Protein AF-A0A9D0LQX3-F1 (afdb_monomer)

Solvent-accessible surface area (backbone atoms only — not comparable to full-atom values): 6386 Å² total; per-residue (Å²): 131,58,68,70,59,54,53,48,50,51,53,45,52,55,46,50,52,49,52,50,58,37,64,72,52,98,82,55,83,57,54,66,55,53,35,44,48,50,53,51,26,51,51,38,38,52,49,14,60,75,66,71,31,63,28,41,37,35,12,20,49,23,19,36,51,35,20,48,53,51,48,49,51,53,32,50,37,43,58,71,35,50,94,34,50,50,76,70,41,100,63,33,73,56,46,63,75,47,46,28,64,58,23,43,54,50,9,49,51,23,22,53,53,16,31,53,54,23,53,55,49,61,77,74,109

pLDDT: mean 91.4, std 7.22, range [60.81, 98.56]

Structure (mmCIF, N/CA/C/O backbone):
data_AF-A0A9D0LQX3-F1
#
_entry.id   AF-A0A9D0LQX3-F1
#
loop_
_atom_site.group_PDB
_atom_site.id
_atom_site.type_symbol
_atom_site.label_atom_id
_atom_site.label_alt_id
_atom_site.label_comp_id
_atom_site.label_asym_id
_atom_site.label_entity_id
_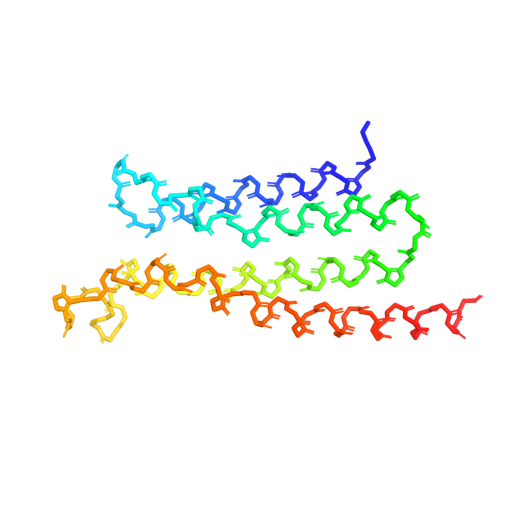atom_site.label_seq_id
_atom_site.pdbx_PDB_ins_code
_atom_site.Cartn_x
_atom_site.Cartn_y
_atom_site.Cartn_z
_atom_site.occupancy
_atom_site.B_iso_or_equiv
_atom_site.auth_seq_id
_atom_site.auth_comp_id
_atom_site.auth_asym_id
_atom_site.auth_atom_id
_atom_site.pdbx_PDB_model_num
ATOM 1 N N . MET A 1 1 ? -15.137 13.849 8.534 1.00 60.81 1 MET A N 1
ATOM 2 C CA . MET A 1 1 ? -14.326 12.700 8.052 1.00 60.81 1 MET A CA 1
ATOM 3 C C . MET A 1 1 ? -13.353 12.270 9.150 1.00 60.81 1 MET A C 1
ATOM 5 O O . MET A 1 1 ? -12.603 13.124 9.606 1.00 60.81 1 MET A O 1
ATOM 9 N N . ASN A 1 2 ? -13.405 11.003 9.593 1.00 86.50 2 ASN A N 1
ATOM 10 C CA . ASN A 1 2 ? -12.536 10.423 10.640 1.00 86.50 2 ASN A CA 1
ATOM 11 C C . ASN A 1 2 ? -11.037 10.658 10.320 1.00 86.50 2 ASN A C 1
ATOM 13 O O . ASN A 1 2 ? -10.651 10.552 9.153 1.00 86.50 2 ASN A O 1
ATOM 17 N N . LYS A 1 3 ? -10.208 10.971 11.333 1.00 89.75 3 LYS A N 1
ATOM 18 C CA . LYS A 1 3 ? -8.755 11.217 11.205 1.00 89.75 3 LYS A CA 1
ATOM 19 C C . LYS A 1 3 ? -8.039 10.086 10.455 1.00 89.75 3 LYS A C 1
ATOM 21 O O . LYS A 1 3 ? -7.329 10.368 9.496 1.00 89.75 3 LYS A O 1
ATOM 26 N N . HIS A 1 4 ? -8.313 8.826 10.800 1.00 88.44 4 HIS A N 1
ATOM 27 C CA . HIS A 1 4 ? -7.735 7.650 10.141 1.00 88.44 4 HIS A CA 1
ATOM 28 C C . HIS A 1 4 ? -8.059 7.611 8.645 1.00 88.44 4 HIS A C 1
ATOM 30 O O . HIS A 1 4 ? -7.175 7.376 7.826 1.00 88.44 4 HIS A O 1
ATOM 36 N N . ARG A 1 5 ? -9.310 7.920 8.277 1.00 89.62 5 ARG A N 1
ATOM 37 C CA . ARG A 1 5 ? -9.741 7.975 6.873 1.00 89.62 5 ARG A CA 1
ATOM 38 C C . ARG A 1 5 ? -9.037 9.098 6.108 1.00 89.62 5 ARG A C 1
ATOM 40 O O . ARG A 1 5 ? -8.619 8.868 4.979 1.00 89.62 5 ARG A O 1
ATOM 47 N N . LYS A 1 6 ? -8.899 10.291 6.705 1.00 91.69 6 LYS A N 1
ATOM 48 C CA . LYS A 1 6 ? -8.183 11.423 6.085 1.00 91.69 6 LYS A CA 1
ATOM 49 C C . LYS A 1 6 ? -6.722 11.066 5.809 1.00 91.69 6 LYS A C 1
ATOM 51 O O . LYS A 1 6 ? -6.260 11.232 4.686 1.00 91.69 6 LYS A O 1
ATOM 56 N N . THR A 1 7 ? -6.027 10.551 6.822 1.00 91.94 7 THR A N 1
ATOM 57 C CA . THR A 1 7 ? -4.614 10.168 6.717 1.00 91.94 7 THR A CA 1
ATOM 58 C C . THR A 1 7 ? -4.411 9.049 5.701 1.00 91.94 7 THR A C 1
ATOM 60 O O . THR A 1 7 ? -3.528 9.157 4.858 1.00 91.94 7 THR A O 1
ATOM 63 N N . ALA A 1 8 ? -5.257 8.014 5.726 1.00 92.44 8 ALA A N 1
ATOM 64 C CA . ALA A 1 8 ? -5.199 6.930 4.752 1.00 92.44 8 ALA A CA 1
ATOM 65 C C . ALA A 1 8 ? -5.382 7.446 3.322 1.00 92.44 8 ALA A C 1
ATOM 67 O O . ALA A 1 8 ? -4.560 7.156 2.466 1.00 92.44 8 ALA A O 1
ATOM 68 N N . LEU A 1 9 ? -6.408 8.266 3.067 1.00 93.12 9 LEU A N 1
ATOM 69 C CA . LEU A 1 9 ? -6.627 8.852 1.742 1.00 93.12 9 LEU A CA 1
ATOM 70 C C . LEU A 1 9 ? -5.419 9.651 1.260 1.00 93.12 9 LEU A C 1
ATOM 72 O O . LEU A 1 9 ? -4.999 9.469 0.124 1.00 93.12 9 LEU A O 1
ATOM 76 N N . PHE A 1 10 ? -4.844 10.491 2.121 1.00 95.56 10 PHE A N 1
ATOM 77 C CA . PHE A 1 10 ? -3.651 11.255 1.773 1.00 95.56 10 PHE A CA 1
ATOM 78 C C . PHE A 1 10 ? -2.485 10.340 1.372 1.00 95.56 10 PHE A C 1
ATOM 80 O O . PHE A 1 10 ? -1.916 10.523 0.299 1.00 95.56 10 PHE A O 1
ATOM 87 N N . ILE A 1 11 ? -2.177 9.320 2.183 1.00 94.94 11 ILE A N 1
ATOM 88 C CA . ILE A 1 11 ? -1.100 8.357 1.899 1.00 94.94 11 ILE A CA 1
ATOM 89 C C . ILE A 1 11 ? -1.366 7.611 0.589 1.00 94.94 11 ILE A C 1
ATOM 91 O O . ILE A 1 11 ? -0.462 7.475 -0.231 1.00 94.94 11 ILE A O 1
ATOM 95 N N . LEU A 1 12 ? -2.593 7.139 0.371 1.00 94.56 12 LEU A N 1
ATOM 96 C CA . LEU A 1 12 ? -2.948 6.358 -0.812 1.00 94.56 12 LEU A CA 1
ATOM 97 C C . LEU A 1 12 ? -2.893 7.208 -2.087 1.00 94.56 12 LEU A C 1
ATOM 99 O O . LEU A 1 12 ? -2.356 6.747 -3.088 1.00 94.56 12 LEU A O 1
ATOM 103 N N . VAL A 1 13 ? -3.378 8.453 -2.047 1.00 94.00 13 VAL A N 1
ATOM 104 C CA . VAL A 1 13 ? -3.305 9.385 -3.185 1.00 94.00 13 VAL A CA 1
ATOM 105 C C . VAL A 1 13 ? -1.858 9.773 -3.484 1.00 94.00 13 VAL A C 1
ATOM 107 O O . VAL A 1 13 ? -1.442 9.707 -4.639 1.00 94.00 13 VAL A O 1
ATOM 110 N N . ALA A 1 14 ? -1.073 10.120 -2.459 1.00 95.12 14 ALA A N 1
ATOM 111 C CA . ALA A 1 14 ? 0.346 10.432 -2.624 1.00 95.12 14 ALA A CA 1
ATOM 112 C C . ALA A 1 14 ? 1.121 9.235 -3.197 1.00 95.12 14 ALA A C 1
ATOM 114 O O . ALA A 1 14 ? 1.943 9.399 -4.096 1.00 95.12 14 ALA A O 1
ATOM 115 N N . THR A 1 15 ? 0.811 8.023 -2.729 1.00 94.44 15 THR A N 1
ATOM 116 C CA . THR A 1 15 ? 1.415 6.793 -3.252 1.00 94.44 15 THR A CA 1
ATOM 117 C C . THR A 1 15 ? 1.016 6.552 -4.703 1.00 94.44 15 THR A C 1
ATOM 119 O O . THR A 1 15 ? 1.889 6.304 -5.523 1.00 94.44 15 THR A O 1
ATOM 122 N N . ALA A 1 16 ? -0.267 6.666 -5.054 1.00 92.25 16 ALA A N 1
ATOM 123 C CA . ALA A 1 16 ? -0.725 6.499 -6.433 1.00 92.25 16 ALA A CA 1
ATOM 124 C C . ALA A 1 16 ? -0.027 7.483 -7.390 1.00 92.25 16 ALA A C 1
ATOM 126 O O . ALA A 1 16 ? 0.434 7.080 -8.457 1.00 92.25 16 ALA A O 1
ATOM 127 N N . ALA A 1 17 ? 0.120 8.748 -6.980 1.00 91.75 17 ALA A N 1
ATOM 128 C CA . ALA A 1 17 ? 0.852 9.759 -7.742 1.00 91.75 17 ALA A CA 1
ATOM 129 C C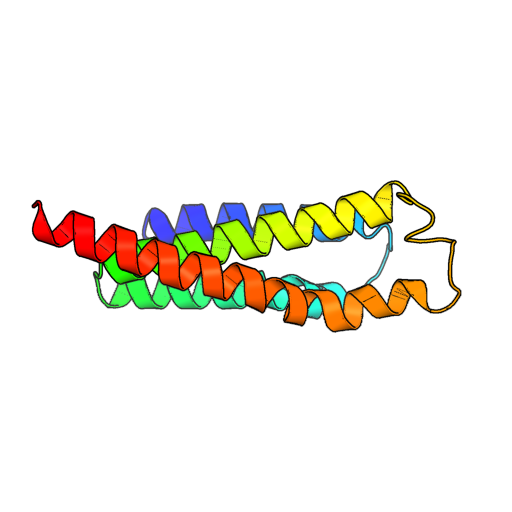 . ALA A 1 17 ? 2.340 9.399 -7.908 1.00 91.75 17 ALA A C 1
ATOM 131 O O . ALA A 1 17 ? 2.886 9.525 -9.004 1.00 91.75 17 ALA A O 1
ATOM 132 N N . LEU A 1 18 ? 2.986 8.899 -6.848 1.00 93.00 18 LEU A N 1
ATOM 133 C CA . LEU A 1 18 ? 4.372 8.434 -6.904 1.00 93.00 18 LEU A CA 1
ATOM 134 C C . LEU A 1 18 ? 4.540 7.232 -7.844 1.00 93.00 18 LEU A C 1
ATOM 136 O O . LEU A 1 18 ? 5.451 7.232 -8.667 1.00 93.00 18 LEU A O 1
ATOM 140 N N . LEU A 1 19 ? 3.668 6.223 -7.756 1.00 91.00 19 LEU A N 1
ATOM 141 C CA . LEU A 1 19 ? 3.714 5.057 -8.644 1.00 91.00 19 LEU A CA 1
ATOM 142 C C . LEU A 1 19 ? 3.513 5.473 -10.1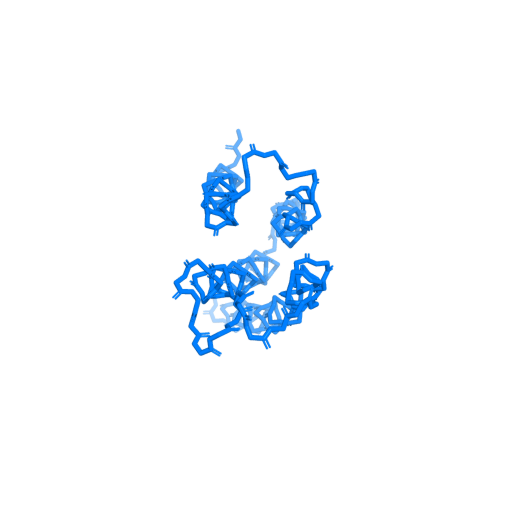08 1.00 91.00 19 LEU A C 1
ATOM 144 O O . LEU A 1 19 ? 4.224 4.980 -10.982 1.00 91.00 19 LEU A O 1
ATOM 148 N N . TYR A 1 20 ? 2.608 6.423 -10.373 1.00 88.88 20 TYR A N 1
ATOM 149 C CA . TYR A 1 20 ? 2.421 6.987 -11.712 1.00 88.88 20 TYR A CA 1
ATOM 150 C C . TYR A 1 20 ? 3.697 7.644 -12.241 1.00 88.88 20 TYR A C 1
ATOM 152 O O . TYR A 1 20 ? 4.129 7.356 -13.356 1.00 88.88 20 TYR A O 1
ATOM 160 N N . PHE A 1 21 ? 4.326 8.490 -11.421 1.00 90.19 21 PHE A N 1
ATOM 161 C CA . PHE A 1 21 ? 5.579 9.153 -11.770 1.00 90.19 21 PHE A CA 1
ATOM 162 C C . PHE A 1 21 ? 6.693 8.138 -12.070 1.00 90.19 21 PHE A C 1
ATOM 164 O O . PHE A 1 21 ? 7.337 8.217 -13.115 1.00 90.19 21 PHE A O 1
ATOM 171 N N . LEU A 1 22 ? 6.872 7.142 -11.198 1.00 89.38 22 LEU A N 1
ATOM 172 C CA . LEU A 1 22 ? 7.917 6.125 -11.340 1.00 89.38 22 LEU A CA 1
ATOM 173 C C . LEU A 1 22 ? 7.678 5.157 -12.508 1.00 89.38 22 LEU A C 1
ATOM 175 O O . LEU A 1 22 ? 8.631 4.572 -13.020 1.00 89.38 22 LEU A O 1
ATOM 179 N N . ALA A 1 23 ? 6.435 4.993 -12.968 1.00 84.50 23 ALA A N 1
ATOM 180 C CA . ALA A 1 23 ? 6.157 4.212 -14.171 1.00 84.50 23 ALA A CA 1
ATOM 181 C C . ALA A 1 23 ? 6.758 4.865 -15.433 1.00 84.50 23 ALA A C 1
ATOM 183 O O . ALA A 1 23 ? 7.100 4.154 -16.380 1.00 84.50 23 ALA A O 1
ATOM 184 N N . GLY A 1 24 ? 6.917 6.197 -15.449 1.00 79.50 24 GLY A N 1
ATOM 185 C CA . GLY A 1 24 ? 7.552 6.936 -16.547 1.00 79.50 24 GLY A CA 1
ATOM 186 C C . GLY A 1 24 ? 6.766 6.923 -17.865 1.00 79.50 24 GLY A C 1
ATOM 187 O O . GLY A 1 24 ? 7.348 7.140 -18.925 1.00 79.50 24 GLY A O 1
ATOM 188 N N . ILE A 1 25 ? 5.459 6.644 -17.818 1.00 72.25 25 ILE A N 1
ATOM 189 C CA . ILE A 1 25 ? 4.576 6.553 -18.990 1.00 72.25 25 ILE A CA 1
ATOM 190 C C . ILE A 1 25 ? 3.550 7.691 -18.914 1.00 72.25 25 ILE A C 1
ATOM 192 O O . ILE A 1 25 ? 2.750 7.740 -17.984 1.00 72.25 25 ILE A O 1
ATOM 196 N N . LEU A 1 26 ? 3.568 8.597 -19.902 1.00 65.94 26 LEU A N 1
ATOM 197 C CA . LEU A 1 26 ? 2.794 9.851 -19.894 1.00 65.94 26 LEU A CA 1
ATOM 198 C C . LEU A 1 26 ? 1.268 9.647 -19.857 1.00 65.94 26 LEU A C 1
ATOM 200 O O . LEU A 1 26 ? 0.559 10.478 -19.298 1.00 65.94 26 LEU A O 1
ATOM 204 N N . PHE A 1 27 ? 0.781 8.551 -20.446 1.00 68.06 27 PHE A N 1
ATOM 205 C CA . PHE A 1 27 ? -0.607 8.092 -20.392 1.00 68.06 27 PHE A CA 1
ATOM 206 C C . PHE A 1 27 ? -0.614 6.580 -20.179 1.00 68.06 27 PHE A C 1
ATOM 208 O O . PHE A 1 27 ? -0.352 5.814 -21.106 1.00 68.06 27 PHE A O 1
ATOM 215 N N . ASN A 1 28 ? -0.900 6.149 -18.950 1.00 71.00 28 ASN A N 1
ATOM 216 C CA . ASN A 1 28 ? -0.969 4.732 -18.612 1.00 71.00 28 ASN A CA 1
ATOM 217 C C . ASN A 1 28 ? -2.350 4.363 -18.043 1.00 71.00 28 ASN A C 1
ATOM 219 O O . ASN A 1 28 ? -2.581 4.567 -16.849 1.00 71.00 28 ASN A O 1
ATOM 223 N N . PRO A 1 29 ? -3.267 3.784 -18.844 1.00 73.94 29 PRO A N 1
ATOM 224 C CA . PRO A 1 29 ? -4.576 3.354 -18.348 1.00 73.94 29 PRO A CA 1
ATOM 225 C C . PRO A 1 29 ? -4.469 2.236 -17.298 1.00 73.94 29 PRO A C 1
ATOM 227 O O . PRO A 1 29 ? -5.381 2.064 -16.489 1.00 73.94 29 PRO A O 1
ATOM 230 N N . PHE A 1 30 ? -3.335 1.528 -17.233 1.00 80.56 30 PHE A N 1
ATOM 231 C CA . PHE A 1 30 ? -3.077 0.546 -16.183 1.00 80.56 30 PHE A CA 1
ATOM 232 C C . PHE A 1 30 ? -2.838 1.180 -14.812 1.00 80.56 30 PHE A C 1
ATOM 234 O O . PHE A 1 30 ? -2.744 0.437 -13.844 1.00 80.56 30 PHE A O 1
ATOM 241 N N . ILE A 1 31 ? -2.806 2.511 -14.669 1.00 79.88 31 ILE A N 1
ATOM 242 C CA . ILE A 1 31 ? -2.658 3.149 -13.353 1.00 79.88 31 ILE A CA 1
ATOM 243 C C . ILE A 1 31 ? -3.779 2.759 -12.380 1.00 79.88 31 ILE A C 1
ATOM 245 O O . ILE A 1 31 ? -3.543 2.582 -11.185 1.00 79.88 31 ILE A O 1
ATOM 249 N N . PHE A 1 32 ? -5.000 2.562 -12.885 1.00 84.50 32 PHE A N 1
ATOM 250 C CA . PHE A 1 32 ? -6.119 2.090 -12.066 1.00 84.50 32 PHE A CA 1
ATOM 251 C C . PHE A 1 32 ? -5.898 0.653 -11.598 1.00 84.50 32 PHE A C 1
ATOM 253 O O . PHE A 1 32 ? -6.187 0.320 -10.450 1.00 84.50 32 PHE A O 1
ATOM 260 N N . TRP A 1 33 ? -5.327 -0.176 -12.472 1.00 89.75 33 TRP A N 1
ATOM 261 C CA . TRP A 1 33 ? -4.972 -1.552 -12.161 1.00 89.75 33 TRP A CA 1
ATOM 262 C C . TRP A 1 33 ? -3.811 -1.627 -11.165 1.00 89.75 33 TRP A C 1
ATOM 264 O O . TRP A 1 33 ? -3.897 -2.341 -10.168 1.00 89.75 33 TRP A O 1
ATOM 274 N N . THR A 1 34 ? -2.765 -0.819 -11.353 1.00 88.06 34 THR A N 1
ATOM 275 C CA . THR A 1 34 ? -1.625 -0.758 -10.429 1.00 88.06 34 THR A CA 1
ATOM 276 C C . THR A 1 34 ? -1.971 -0.165 -9.073 1.00 88.06 34 THR A C 1
ATOM 278 O O . THR A 1 34 ? -1.318 -0.478 -8.079 1.00 88.06 34 THR A O 1
ATOM 281 N N . SER A 1 35 ? -3.062 0.593 -9.001 1.00 90.62 35 SER A N 1
ATOM 282 C CA . SER A 1 35 ? -3.619 1.126 -7.758 1.00 90.62 35 SER A CA 1
ATOM 283 C C . SER A 1 35 ? -4.571 0.164 -7.031 1.00 90.62 35 SER A C 1
ATOM 285 O O . SER A 1 35 ? -5.050 0.504 -5.947 1.00 90.62 35 SER A O 1
ATOM 287 N N . LEU A 1 36 ? -4.845 -1.040 -7.555 1.00 94.50 36 LEU A N 1
ATOM 288 C CA . LEU A 1 36 ? -5.729 -2.029 -6.913 1.00 94.50 36 LEU A CA 1
ATOM 289 C C . LEU A 1 36 ? -5.402 -2.296 -5.422 1.00 94.50 36 LEU A C 1
ATOM 291 O O . LEU A 1 36 ? -6.323 -2.273 -4.598 1.00 94.50 36 LEU A O 1
ATOM 295 N N . PRO A 1 37 ? -4.133 -2.484 -5.011 1.00 95.31 37 PRO A N 1
ATOM 296 C CA . PRO A 1 37 ? -3.784 -2.711 -3.605 1.00 95.31 37 PRO A CA 1
ATOM 297 C C . PRO A 1 37 ? -4.106 -1.496 -2.727 1.00 95.31 37 PRO A C 1
ATOM 299 O O . PRO A 1 37 ? -4.486 -1.634 -1.562 1.00 95.31 37 PRO A O 1
ATOM 302 N N . LEU A 1 38 ? -4.007 -0.288 -3.289 1.00 95.75 38 LEU A N 1
ATOM 303 C CA . LEU A 1 38 ? -4.350 0.956 -2.600 1.00 95.75 38 LEU A CA 1
ATOM 304 C C . LEU A 1 38 ? -5.863 1.043 -2.363 1.00 95.75 38 LEU A C 1
ATOM 306 O O . LEU A 1 38 ? -6.304 1.401 -1.269 1.00 95.75 38 LEU A O 1
ATOM 310 N N . TYR A 1 39 ? -6.662 0.643 -3.356 1.00 95.38 39 TYR A N 1
ATOM 311 C CA . TYR A 1 39 ? -8.115 0.559 -3.218 1.00 95.38 39 TYR A CA 1
ATOM 312 C C . TYR A 1 39 ? -8.528 -0.452 -2.138 1.00 95.38 39 TYR A C 1
ATOM 314 O O . TYR A 1 39 ? -9.331 -0.128 -1.260 1.00 95.38 39 TYR A O 1
ATOM 322 N N . ILE A 1 40 ? -7.928 -1.646 -2.135 1.00 97.44 40 ILE A N 1
ATOM 323 C CA . ILE A 1 40 ? -8.190 -2.666 -1.107 1.00 97.44 40 ILE A CA 1
ATOM 324 C C . ILE A 1 40 ? -7.801 -2.144 0.283 1.00 97.44 40 ILE A C 1
ATOM 326 O O . ILE A 1 40 ? -8.587 -2.265 1.224 1.00 97.44 40 ILE A O 1
ATOM 330 N N . SER A 1 41 ? -6.648 -1.479 0.406 1.00 97.00 41 SER A N 1
ATOM 331 C CA . SER A 1 41 ? -6.213 -0.839 1.657 1.00 97.00 41 SER A CA 1
ATOM 332 C C . SER A 1 41 ? -7.263 0.142 2.187 1.00 97.00 41 SER A C 1
ATOM 334 O O . SER A 1 41 ? -7.614 0.112 3.369 1.00 97.00 41 SER A O 1
ATOM 336 N N . TYR A 1 42 ? -7.822 0.979 1.309 1.00 96.38 42 TYR A N 1
ATOM 337 C CA . TYR A 1 42 ? -8.878 1.922 1.673 1.00 96.38 42 TYR A CA 1
ATOM 338 C C . TYR A 1 42 ? -10.147 1.224 2.180 1.00 96.38 42 TYR A C 1
ATOM 340 O O . TYR A 1 42 ? -10.716 1.636 3.197 1.00 96.38 42 TYR A O 1
ATOM 348 N N . LEU A 1 43 ? -10.586 0.160 1.498 1.00 97.12 43 LEU A N 1
ATOM 349 C CA . LEU A 1 43 ? -11.755 -0.621 1.908 1.00 97.12 43 LEU A CA 1
ATOM 350 C C . LEU A 1 43 ? -11.555 -1.274 3.279 1.00 97.12 43 LEU A C 1
ATOM 352 O O . LEU A 1 43 ? -12.448 -1.186 4.125 1.00 97.12 43 LEU A O 1
ATOM 356 N N . LEU A 1 44 ? -10.385 -1.867 3.526 1.00 97.44 44 LEU A N 1
ATOM 357 C CA . LEU A 1 44 ? -10.054 -2.493 4.808 1.00 97.44 44 LEU A CA 1
ATOM 358 C C . LEU A 1 44 ? -10.059 -1.473 5.953 1.00 97.44 44 LEU A C 1
ATOM 360 O O . LEU A 1 44 ? -10.680 -1.720 6.987 1.00 97.44 44 LEU A O 1
ATOM 364 N N . ILE A 1 45 ? -9.450 -0.299 5.750 1.00 96.38 45 ILE A N 1
ATOM 365 C CA . ILE A 1 45 ? -9.451 0.787 6.745 1.00 96.38 45 ILE A CA 1
ATOM 366 C C . ILE A 1 45 ? -10.882 1.254 7.020 1.00 96.38 45 ILE A C 1
ATOM 368 O O . ILE A 1 45 ? -11.277 1.424 8.172 1.00 96.38 45 ILE A O 1
ATOM 372 N N . ASN A 1 46 ? -11.693 1.435 5.978 1.00 95.94 46 ASN A N 1
ATOM 373 C CA . ASN A 1 46 ? -13.084 1.842 6.145 1.00 95.94 46 ASN A CA 1
ATOM 374 C C . ASN A 1 46 ? -13.930 0.806 6.881 1.00 95.94 46 ASN A C 1
ATOM 376 O O . ASN A 1 46 ? -14.769 1.20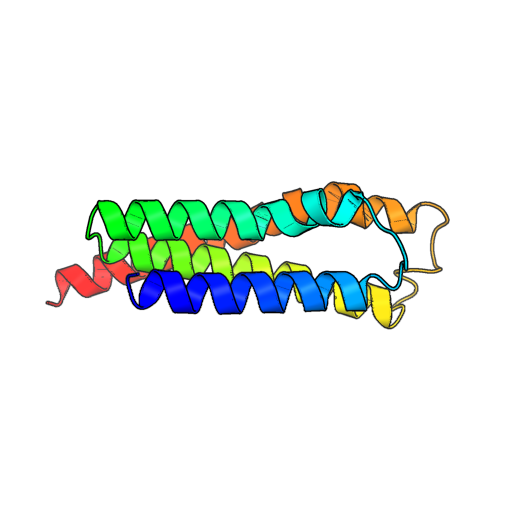0 7.692 1.00 95.94 46 ASN A O 1
ATOM 380 N N . SER A 1 47 ? -13.724 -0.479 6.599 1.00 96.25 47 SER A N 1
ATOM 381 C CA . SER A 1 47 ? -14.391 -1.574 7.301 1.00 96.25 47 SER A CA 1
ATOM 382 C C . SER A 1 47 ? -14.024 -1.564 8.787 1.00 96.25 47 SER A C 1
ATOM 384 O O . SER A 1 47 ? -14.908 -1.508 9.638 1.00 96.25 47 SER A O 1
ATOM 386 N N . ALA A 1 48 ? -12.728 -1.464 9.097 1.00 95.25 48 ALA A N 1
ATOM 387 C CA . ALA A 1 48 ? -12.226 -1.432 10.467 1.00 95.25 48 ALA A CA 1
ATOM 388 C C . ALA A 1 48 ? -12.701 -0.209 11.273 1.00 95.25 48 ALA A C 1
ATOM 390 O O . ALA A 1 48 ? -13.026 -0.334 12.453 1.00 95.25 48 ALA A O 1
ATOM 391 N N . ILE A 1 49 ? -12.784 0.967 10.633 1.00 94.94 49 ILE A N 1
ATOM 392 C CA . ILE A 1 49 ? -13.360 2.175 11.244 1.00 94.94 49 ILE A CA 1
ATOM 393 C C . ILE A 1 49 ? -14.844 1.963 11.553 1.00 94.94 49 ILE A C 1
ATOM 395 O O . ILE A 1 49 ? -15.298 2.341 12.626 1.00 94.94 49 ILE A O 1
ATOM 399 N N . LYS A 1 50 ? -15.616 1.384 10.621 1.00 94.88 50 LYS A N 1
ATOM 400 C CA . LYS A 1 50 ? -17.052 1.137 10.831 1.00 94.88 50 LYS A CA 1
ATOM 401 C C . LYS A 1 50 ? -17.301 0.144 11.965 1.00 94.88 50 LYS A C 1
ATOM 403 O O . LYS A 1 50 ? -18.271 0.308 12.694 1.00 94.88 50 LYS A O 1
ATOM 408 N N . SER A 1 51 ? -16.438 -0.859 12.113 1.00 94.06 51 SER A N 1
ATOM 409 C CA . SER A 1 51 ? -16.553 -1.873 13.162 1.00 94.06 51 SER A CA 1
ATOM 410 C C . SER A 1 51 ? -15.888 -1.479 14.486 1.00 94.06 51 SER A C 1
ATOM 412 O O . SER A 1 51 ? -15.908 -2.287 15.407 1.00 94.06 51 SER A O 1
ATOM 414 N N . ASN A 1 52 ? -15.253 -0.300 14.579 1.00 91.94 52 ASN A N 1
ATOM 415 C CA . ASN A 1 52 ? -14.463 0.148 15.737 1.00 91.94 52 ASN A CA 1
ATOM 416 C C . ASN A 1 52 ? -13.482 -0.919 16.272 1.00 91.94 52 ASN A C 1
ATOM 418 O O . ASN A 1 52 ? -13.300 -1.058 17.477 1.00 91.94 52 ASN A O 1
ATOM 422 N N . SER A 1 53 ? -12.856 -1.694 15.378 1.00 93.12 53 SER A N 1
ATOM 423 C CA . SER A 1 53 ? -11.958 -2.786 15.774 1.00 93.12 53 SER A CA 1
ATOM 424 C C . SER A 1 53 ? -10.501 -2.339 15.711 1.00 93.12 53 SER A C 1
ATOM 426 O O . SER A 1 53 ? -9.985 -2.058 14.625 1.00 93.12 53 SER A O 1
ATOM 428 N N . THR A 1 54 ? -9.817 -2.336 16.856 1.00 93.88 54 THR A N 1
ATOM 429 C CA . THR A 1 54 ? -8.378 -2.045 16.933 1.00 93.88 54 THR A CA 1
ATOM 430 C C . THR A 1 54 ? -7.541 -3.077 16.157 1.00 93.88 54 THR A C 1
ATOM 432 O O . THR A 1 54 ? -6.733 -2.660 15.320 1.00 93.88 54 THR A O 1
ATOM 435 N N . PRO A 1 55 ? -7.766 -4.404 16.298 1.00 96.69 55 PRO A N 1
ATOM 436 C CA . PRO A 1 55 ? -7.145 -5.409 15.444 1.00 96.69 55 PRO A CA 1
ATOM 437 C C . PRO A 1 55 ? -7.456 -5.191 13.973 1.00 96.69 55 PRO A C 1
ATOM 439 O O . PRO A 1 55 ? -6.551 -5.284 13.148 1.00 96.69 55 PRO A O 1
ATOM 442 N N . GLY A 1 56 ? -8.702 -4.852 13.629 1.00 96.81 56 GLY A N 1
ATOM 443 C CA . GLY A 1 56 ? -9.083 -4.536 12.254 1.00 96.81 56 GLY A CA 1
ATOM 444 C C . GLY A 1 56 ? -8.273 -3.372 11.681 1.00 96.81 56 GLY A C 1
ATOM 445 O O . GLY A 1 56 ? -7.761 -3.473 10.565 1.00 96.81 56 GLY A O 1
ATOM 446 N N . LEU A 1 57 ? -8.104 -2.294 12.453 1.00 96.00 57 LEU A N 1
ATOM 447 C CA . LEU A 1 57 ? -7.345 -1.111 12.041 1.00 96.00 57 LEU A CA 1
ATOM 448 C C . LEU A 1 57 ? -5.864 -1.433 11.845 1.00 96.00 57 LEU A C 1
ATOM 450 O O . LEU A 1 57 ? -5.295 -1.075 10.816 1.00 96.00 57 LEU A O 1
ATOM 454 N N . LEU A 1 58 ? -5.250 -2.145 12.792 1.00 97.19 58 LEU A N 1
ATOM 455 C CA . LEU A 1 58 ? -3.846 -2.545 12.689 1.00 97.19 58 LEU A CA 1
ATOM 456 C C . LEU A 1 58 ? -3.609 -3.529 11.539 1.00 97.19 58 LEU A C 1
ATOM 458 O O . LEU A 1 58 ? -2.614 -3.399 10.829 1.00 97.19 58 LEU A O 1
ATOM 462 N N . SER A 1 59 ? -4.549 -4.443 11.283 1.00 97.81 59 SER A N 1
ATOM 463 C CA . SER A 1 59 ? -4.508 -5.324 10.105 1.00 97.81 59 SER A CA 1
ATOM 464 C C . SER A 1 59 ? -4.553 -4.514 8.808 1.00 97.81 59 SER A C 1
ATOM 466 O O . SER A 1 59 ? -3.755 -4.729 7.899 1.00 97.81 59 SER A O 1
ATOM 468 N N . ALA A 1 60 ? -5.462 -3.541 8.718 1.00 97.75 60 ALA A N 1
ATOM 469 C CA . ALA A 1 60 ? -5.598 -2.701 7.534 1.00 97.75 60 ALA A CA 1
ATOM 470 C C . ALA A 1 60 ? -4.348 -1.833 7.292 1.00 97.75 60 ALA A C 1
ATOM 472 O O . ALA A 1 60 ? -3.909 -1.691 6.150 1.00 97.75 60 ALA A O 1
ATOM 473 N N . TYR A 1 61 ? -3.733 -1.307 8.356 1.00 97.69 61 TYR A N 1
ATOM 474 C CA . TYR A 1 61 ? -2.464 -0.583 8.259 1.00 97.69 61 TYR A CA 1
ATOM 475 C C . TYR A 1 61 ? -1.295 -1.474 7.858 1.00 97.69 61 TYR A C 1
ATOM 477 O O . TYR A 1 61 ? -0.493 -1.063 7.020 1.00 97.69 61 TYR A O 1
ATOM 485 N N . GLY A 1 62 ? -1.219 -2.691 8.396 1.00 98.06 62 GLY A N 1
ATOM 486 C CA . GLY A 1 62 ? -0.215 -3.670 7.993 1.00 98.06 62 GLY A CA 1
ATOM 487 C C . GLY A 1 62 ? -0.332 -4.027 6.511 1.00 98.06 62 GLY A C 1
ATOM 488 O O . GLY A 1 62 ? 0.668 -3.985 5.793 1.00 98.06 62 GLY A O 1
ATOM 489 N N . PHE A 1 63 ? -1.556 -4.274 6.029 1.00 98.56 63 PHE A N 1
ATOM 490 C CA . PHE A 1 63 ? -1.818 -4.507 4.606 1.00 98.56 63 PHE A CA 1
ATOM 491 C C . PHE A 1 63 ? -1.342 -3.348 3.736 1.00 98.56 63 PHE A C 1
ATOM 493 O O . PHE A 1 63 ? -0.611 -3.553 2.764 1.00 98.56 63 PHE A O 1
ATOM 500 N N . MET A 1 64 ? -1.741 -2.130 4.106 1.00 98.06 64 MET A N 1
ATOM 501 C CA . MET A 1 64 ? -1.387 -0.915 3.383 1.00 98.06 64 MET A CA 1
ATOM 502 C C . MET A 1 64 ? 0.131 -0.736 3.315 1.00 98.06 64 MET A C 1
ATOM 504 O O . MET A 1 64 ? 0.672 -0.561 2.229 1.00 98.06 64 MET A O 1
ATOM 508 N N . ALA A 1 65 ? 0.825 -0.826 4.451 1.00 97.81 65 ALA A N 1
ATOM 509 C CA . ALA A 1 65 ? 2.266 -0.611 4.518 1.00 97.81 65 ALA A CA 1
ATOM 510 C C . ALA A 1 65 ? 3.036 -1.600 3.631 1.00 97.81 65 ALA A C 1
ATOM 512 O O . ALA A 1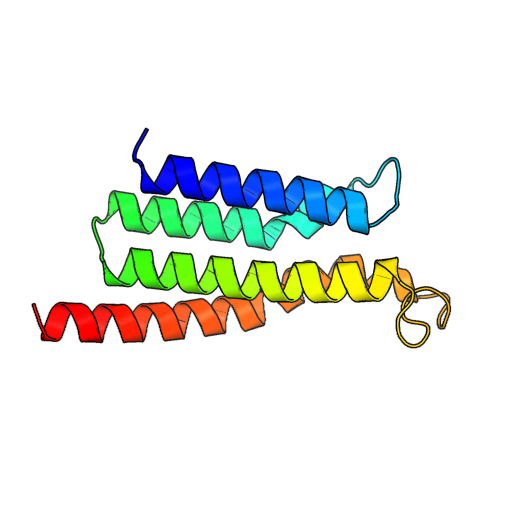 65 ? 3.838 -1.178 2.800 1.00 97.81 65 ALA A O 1
ATOM 513 N N . PHE A 1 66 ? 2.760 -2.900 3.750 1.00 98.12 66 PHE A N 1
ATOM 514 C CA . PHE A 1 66 ? 3.481 -3.919 2.986 1.00 98.12 66 PHE A CA 1
ATOM 515 C C . PHE A 1 66 ? 3.178 -3.850 1.486 1.00 98.12 66 PHE A C 1
ATOM 517 O O . PHE A 1 66 ? 4.099 -3.945 0.673 1.00 98.12 66 PHE A O 1
ATOM 524 N N . SER A 1 67 ? 1.913 -3.627 1.112 1.00 97.56 67 SER A N 1
ATOM 525 C CA . SER A 1 67 ? 1.527 -3.475 -0.298 1.00 97.56 67 SER A CA 1
ATOM 526 C C . SER A 1 67 ? 2.211 -2.263 -0.934 1.00 97.56 67 SER A C 1
ATOM 528 O O . SER A 1 67 ? 2.719 -2.354 -2.052 1.00 97.56 67 SER A O 1
ATOM 530 N N . ILE A 1 68 ? 2.256 -1.134 -0.214 1.00 96.56 68 ILE A N 1
ATOM 531 C CA . ILE A 1 68 ? 2.897 0.103 -0.675 1.00 96.56 68 ILE A CA 1
ATOM 532 C C . ILE A 1 68 ? 4.405 -0.087 -0.810 1.00 96.56 68 ILE A C 1
ATOM 534 O O . ILE A 1 68 ? 4.949 0.218 -1.867 1.00 96.56 68 ILE A O 1
ATOM 538 N N . VAL A 1 69 ? 5.076 -0.608 0.221 1.00 97.19 69 VAL A N 1
ATOM 539 C CA . VAL A 1 69 ? 6.535 -0.801 0.208 1.00 97.19 69 VAL A CA 1
ATOM 540 C C . VAL A 1 69 ? 6.948 -1.703 -0.952 1.00 97.19 69 VAL A C 1
ATOM 542 O O . VAL A 1 69 ? 7.853 -1.348 -1.703 1.00 97.19 69 VAL A O 1
ATOM 545 N N . PHE A 1 70 ? 6.248 -2.821 -1.152 1.00 96.31 70 PHE A N 1
ATOM 546 C CA . PHE A 1 70 ? 6.522 -3.724 -2.267 1.00 96.31 70 PHE A CA 1
ATOM 547 C C . PHE A 1 70 ? 6.276 -3.054 -3.626 1.00 96.31 70 PHE A C 1
ATOM 549 O O . PHE A 1 70 ? 7.112 -3.146 -4.524 1.00 96.31 70 PHE A O 1
ATOM 556 N N . SER A 1 71 ? 5.161 -2.332 -3.773 1.00 94.88 71 SER A N 1
ATOM 557 C CA . SER A 1 71 ? 4.834 -1.632 -5.022 1.00 94.88 71 SER A CA 1
ATOM 558 C C . SER A 1 71 ? 5.875 -0.565 -5.359 1.00 94.88 71 SER A C 1
ATOM 560 O O . SER A 1 71 ? 6.352 -0.520 -6.492 1.00 94.88 71 SER A O 1
ATOM 562 N N . ILE A 1 72 ? 6.263 0.259 -4.380 1.00 94.88 72 ILE A N 1
ATOM 563 C CA . ILE A 1 72 ? 7.287 1.297 -4.542 1.00 94.88 72 ILE A CA 1
ATOM 564 C C . ILE A 1 72 ? 8.630 0.664 -4.896 1.00 94.88 72 ILE A C 1
ATOM 566 O O . ILE A 1 72 ? 9.267 1.125 -5.837 1.00 94.88 72 ILE A O 1
ATOM 570 N N . PHE A 1 73 ? 9.040 -0.398 -4.198 1.00 94.81 73 PHE A N 1
ATOM 571 C CA . PHE A 1 73 ? 10.291 -1.098 -4.487 1.00 94.81 73 PHE A CA 1
ATOM 572 C C . PHE A 1 73 ? 10.373 -1.509 -5.962 1.00 94.81 73 PHE A C 1
ATOM 574 O O . PHE A 1 73 ? 11.328 -1.142 -6.643 1.00 94.81 73 PHE A O 1
ATOM 581 N N . TYR A 1 74 ? 9.336 -2.165 -6.490 1.00 92.06 74 TYR A N 1
ATOM 582 C CA . TYR A 1 74 ? 9.316 -2.573 -7.896 1.00 92.06 74 TYR A CA 1
ATOM 583 C C . TYR A 1 74 ? 9.329 -1.389 -8.867 1.00 92.06 74 TYR A C 1
ATOM 585 O O . TYR A 1 74 ? 10.068 -1.407 -9.852 1.00 92.06 74 TYR A O 1
ATOM 593 N N . HIS A 1 75 ? 8.564 -0.334 -8.584 1.00 92.12 75 HIS A N 1
ATOM 594 C CA . HIS A 1 75 ? 8.554 0.852 -9.439 1.00 92.12 75 HIS A CA 1
ATOM 595 C C . HIS A 1 75 ? 9.904 1.579 -9.427 1.00 92.12 75 HIS A C 1
ATOM 597 O O . HIS A 1 75 ? 10.338 2.051 -10.472 1.00 92.12 75 HIS A O 1
ATOM 603 N N . ILE A 1 76 ? 10.605 1.617 -8.289 1.00 94.12 76 ILE A N 1
ATOM 604 C CA . ILE A 1 76 ? 11.971 2.145 -8.215 1.00 94.12 76 ILE A CA 1
ATOM 605 C C . ILE A 1 76 ? 12.911 1.277 -9.047 1.00 94.12 76 ILE A C 1
ATOM 607 O O . ILE A 1 76 ? 13.640 1.829 -9.866 1.00 94.12 76 ILE A O 1
ATOM 611 N N . THR A 1 77 ? 12.875 -0.054 -8.886 1.00 92.88 77 THR A N 1
ATOM 612 C CA . THR A 1 77 ? 13.748 -0.953 -9.662 1.00 92.88 77 THR A CA 1
ATOM 613 C C . THR A 1 77 ? 13.544 -0.781 -11.163 1.00 92.88 77 THR A C 1
ATOM 615 O O . THR A 1 77 ? 14.525 -0.676 -11.889 1.00 92.88 77 THR A O 1
ATOM 618 N N . TRP A 1 78 ? 12.293 -0.633 -11.609 1.00 90.94 78 TRP A N 1
ATOM 619 C CA . TRP A 1 78 ? 11.961 -0.327 -12.997 1.00 90.94 78 TRP A CA 1
ATOM 620 C C . TRP A 1 78 ? 12.480 1.042 -13.444 1.00 90.94 78 TRP A C 1
ATOM 622 O O . TRP A 1 78 ? 13.067 1.165 -14.518 1.00 90.94 78 TRP A O 1
ATOM 632 N N . TYR A 1 79 ? 12.254 2.077 -12.631 1.00 91.06 79 TYR A N 1
ATOM 633 C CA . TYR A 1 79 ? 12.603 3.455 -12.966 1.00 91.06 79 TYR A CA 1
ATOM 634 C C . TYR A 1 79 ? 14.108 3.628 -13.204 1.00 91.06 79 TYR A C 1
ATOM 636 O O . TYR A 1 79 ? 14.501 4.318 -14.144 1.00 91.06 79 TYR A O 1
ATOM 644 N N . ILE A 1 80 ? 14.940 2.969 -12.392 1.00 93.75 80 ILE A N 1
ATOM 645 C CA . ILE A 1 80 ? 16.409 3.011 -12.508 1.00 93.75 80 ILE A CA 1
ATOM 646 C C . ILE A 1 80 ? 16.995 1.878 -13.364 1.00 93.75 80 ILE A C 1
ATOM 648 O O . ILE A 1 80 ? 18.213 1.760 -13.437 1.00 93.75 80 ILE A O 1
ATOM 652 N N . ASP A 1 81 ? 16.151 1.041 -13.979 1.00 91.00 81 ASP A N 1
ATOM 653 C CA . ASP A 1 81 ? 16.552 -0.146 -14.750 1.00 91.00 81 ASP A CA 1
ATOM 654 C C . ASP A 1 81 ? 17.520 -1.072 -13.984 1.00 91.00 81 ASP A C 1
ATOM 656 O O . ASP A 1 81 ? 18.538 -1.545 -14.497 1.00 91.00 81 ASP A O 1
ATOM 660 N N . TRP A 1 82 ? 17.216 -1.325 -12.707 1.00 92.75 82 TRP A N 1
ATOM 661 C CA . TRP A 1 82 ? 18.053 -2.145 -11.832 1.00 92.75 82 TRP A CA 1
ATOM 662 C C . TRP A 1 82 ? 18.224 -3.541 -12.435 1.00 92.75 82 TRP A C 1
ATOM 664 O O . TRP A 1 82 ? 17.230 -4.236 -12.638 1.00 92.75 82 TRP A O 1
ATOM 674 N N . GLN A 1 83 ? 19.468 -3.959 -12.696 1.00 89.62 83 GLN A N 1
ATOM 675 C CA . GLN A 1 83 ? 19.798 -5.265 -13.294 1.00 89.62 83 GLN A CA 1
ATOM 676 C C . GLN A 1 83 ? 19.049 -5.544 -14.615 1.00 89.62 83 GLN A C 1
ATOM 678 O O . GLN A 1 83 ? 18.689 -6.686 -14.896 1.00 89.62 83 GLN A O 1
ATOM 683 N N . GLY A 1 84 ? 18.771 -4.508 -15.416 1.00 86.88 84 GLY A N 1
ATOM 684 C CA . GLY A 1 84 ? 18.059 -4.667 -16.687 1.00 86.88 84 GLY A CA 1
ATOM 685 C C . GLY A 1 84 ? 16.572 -5.002 -16.517 1.00 86.88 84 GLY A C 1
ATOM 686 O O . GLY A 1 84 ? 15.970 -5.612 -17.396 1.00 86.88 84 GLY A O 1
ATOM 687 N N . THR A 1 85 ? 15.950 -4.652 -15.389 1.00 86.56 85 THR A N 1
ATOM 688 C CA . THR A 1 85 ? 14.516 -4.907 -15.144 1.00 86.56 85 THR A CA 1
ATOM 689 C C . THR A 1 85 ? 13.592 -4.257 -16.172 1.00 86.56 85 THR A C 1
ATOM 691 O O . THR A 1 85 ? 12.502 -4.778 -16.406 1.00 86.56 85 TH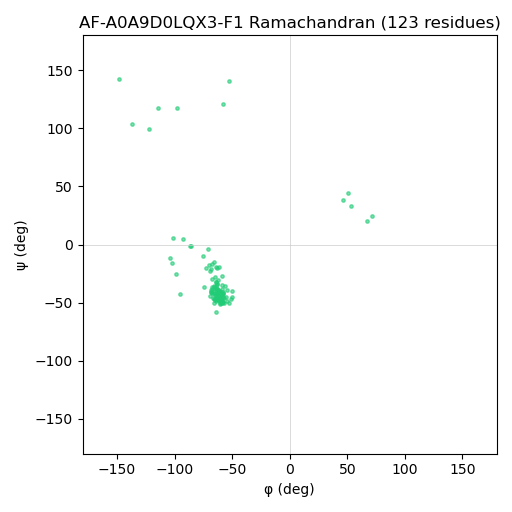R A O 1
ATOM 694 N N . LYS A 1 86 ? 14.007 -3.159 -16.806 1.00 86.31 86 LYS A N 1
ATOM 695 C CA . LYS A 1 86 ? 13.282 -2.495 -17.892 1.00 86.31 86 LYS A CA 1
ATOM 696 C C . LYS A 1 86 ? 13.775 -2.952 -19.265 1.00 86.31 86 LYS A C 1
ATOM 698 O O . LYS A 1 86 ? 12.942 -3.190 -20.141 1.00 86.31 86 LYS A O 1
ATOM 703 N N . THR A 1 87 ? 15.086 -3.094 -19.465 1.00 90.00 87 THR A N 1
ATOM 704 C CA . THR A 1 87 ? 15.688 -3.311 -20.802 1.00 90.00 87 THR A CA 1
ATOM 705 C C . THR A 1 87 ? 16.105 -4.750 -21.116 1.00 90.00 87 THR A C 1
ATOM 707 O O . THR A 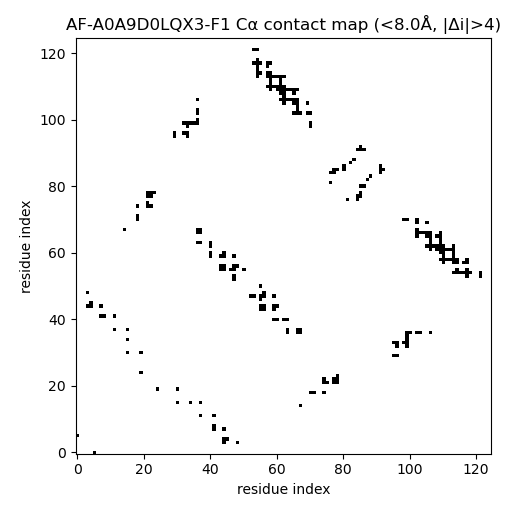1 87 ? 16.289 -5.093 -22.281 1.00 90.00 87 THR A O 1
ATOM 710 N N . GLY A 1 88 ? 16.216 -5.616 -20.113 1.00 85.31 88 GLY A N 1
ATOM 711 C CA . GLY A 1 88 ? 16.746 -6.977 -20.241 1.00 85.31 88 GLY A CA 1
ATOM 712 C C . GLY A 1 88 ? 15.802 -7.988 -20.899 1.00 85.31 88 GLY A C 1
ATOM 713 O O . GLY A 1 88 ? 16.225 -9.096 -21.218 1.00 85.31 88 GLY A O 1
ATOM 714 N N . SER A 1 89 ? 14.533 -7.635 -21.121 1.00 84.88 89 SER A N 1
ATOM 715 C CA . SER A 1 89 ? 13.574 -8.464 -21.859 1.00 84.88 89 SER A CA 1
ATOM 716 C C . SER A 1 89 ? 12.556 -7.602 -22.602 1.00 84.88 89 SER A C 1
ATOM 718 O O . SER A 1 89 ? 12.056 -6.621 -22.058 1.00 84.88 89 SER A O 1
A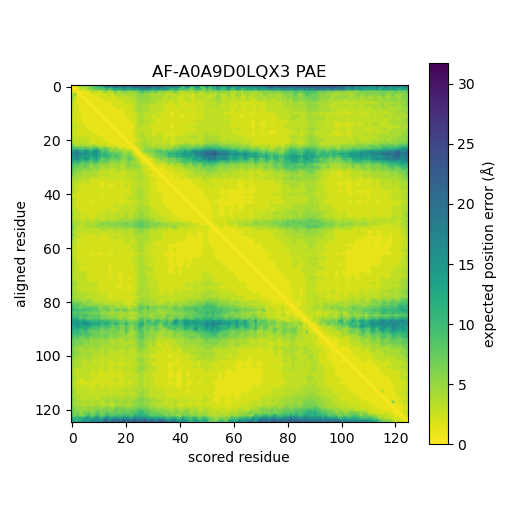TOM 720 N N . SER A 1 90 ? 12.163 -8.018 -23.810 1.00 78.81 90 SER A N 1
ATOM 721 C CA . SER A 1 90 ? 11.057 -7.409 -24.566 1.00 78.81 90 SER A CA 1
ATOM 722 C C . SER A 1 90 ? 9.690 -7.596 -23.892 1.00 78.81 90 SER A C 1
ATOM 724 O O . SER A 1 90 ? 8.737 -6.893 -24.222 1.00 78.81 90 SER A O 1
ATOM 726 N N . THR A 1 91 ? 9.589 -8.511 -22.924 1.00 82.12 91 THR A N 1
ATOM 727 C CA . THR A 1 91 ? 8.377 -8.764 -22.132 1.00 82.12 91 THR A CA 1
ATOM 728 C C . THR A 1 91 ? 8.417 -8.132 -20.741 1.00 82.12 91 THR A C 1
ATOM 730 O O . THR A 1 91 ? 7.497 -8.351 -19.953 1.00 82.12 91 THR A O 1
ATOM 733 N N . SER A 1 92 ? 9.448 -7.345 -20.419 1.00 82.00 92 SER A N 1
ATOM 734 C CA . SER A 1 92 ? 9.655 -6.762 -19.086 1.00 82.00 92 SER A CA 1
ATOM 735 C C . SER A 1 92 ? 8.445 -5.959 -18.593 1.00 82.00 92 SER A C 1
ATOM 737 O O . SER A 1 92 ? 8.040 -6.087 -17.440 1.00 82.00 92 SER A O 1
ATOM 739 N N . ALA A 1 93 ? 7.787 -5.215 -19.486 1.00 81.38 93 ALA A N 1
ATOM 740 C CA . ALA A 1 93 ? 6.610 -4.407 -19.172 1.00 81.38 93 ALA A CA 1
ATOM 741 C C . ALA A 1 93 ? 5.388 -5.225 -18.705 1.00 81.38 93 ALA A C 1
ATOM 743 O O . ALA A 1 93 ? 4.523 -4.676 -18.017 1.00 81.38 93 ALA A O 1
ATOM 744 N N . LEU A 1 94 ? 5.318 -6.535 -19.000 1.00 84.56 94 LEU A N 1
ATOM 745 C CA . LEU A 1 94 ? 4.249 -7.408 -18.489 1.00 84.56 94 LEU A CA 1
ATOM 746 C C . LEU A 1 94 ? 4.248 -7.484 -16.960 1.00 84.56 94 LEU A C 1
ATOM 748 O O . LEU A 1 94 ? 3.215 -7.818 -16.376 1.00 84.56 94 LEU A O 1
ATOM 752 N N . ILE A 1 95 ? 5.357 -7.137 -16.297 1.00 83.12 95 ILE A N 1
ATOM 753 C CA . ILE A 1 95 ? 5.406 -7.099 -14.838 1.00 83.12 95 ILE A CA 1
ATOM 754 C C . ILE A 1 95 ? 4.324 -6.184 -14.262 1.00 83.12 95 ILE A C 1
ATOM 756 O O . ILE A 1 95 ? 3.721 -6.552 -13.266 1.00 83.12 95 ILE A O 1
ATOM 760 N N . PHE A 1 96 ? 3.976 -5.065 -14.905 1.00 84.06 96 PHE A N 1
ATOM 761 C CA . PHE A 1 96 ? 2.939 -4.151 -14.402 1.00 84.06 96 PHE A CA 1
ATOM 762 C C . PHE A 1 96 ? 1.518 -4.713 -14.478 1.00 84.06 96 PHE A C 1
ATOM 764 O O . PHE A 1 96 ? 0.631 -4.227 -13.777 1.00 84.06 96 PHE A O 1
ATOM 771 N N . VAL A 1 97 ? 1.297 -5.757 -15.281 1.00 88.06 97 VAL A N 1
ATOM 772 C CA . VAL A 1 97 ? 0.027 -6.493 -15.305 1.00 88.06 97 VAL A CA 1
ATOM 773 C C . VAL A 1 97 ? -0.090 -7.385 -14.068 1.00 88.06 97 VAL A C 1
ATOM 775 O O . VAL A 1 97 ? -1.165 -7.501 -13.489 1.00 88.06 97 VAL A O 1
ATOM 778 N N . TRP A 1 98 ? 1.010 -7.977 -13.608 1.00 90.38 98 TRP A N 1
ATOM 779 C CA . TRP A 1 98 ? 0.997 -8.938 -12.496 1.00 90.38 98 TRP A CA 1
ATOM 780 C C . TRP A 1 98 ? 1.376 -8.333 -11.146 1.00 90.38 98 TRP A C 1
ATOM 782 O O . TRP A 1 98 ? 0.932 -8.813 -10.104 1.00 90.38 98 TRP A O 1
ATOM 792 N N . LEU A 1 99 ? 2.147 -7.248 -11.152 1.00 90.62 99 LEU A N 1
ATOM 793 C CA . LEU A 1 99 ? 2.634 -6.548 -9.970 1.00 90.62 99 LEU A CA 1
ATOM 794 C C . LEU A 1 99 ?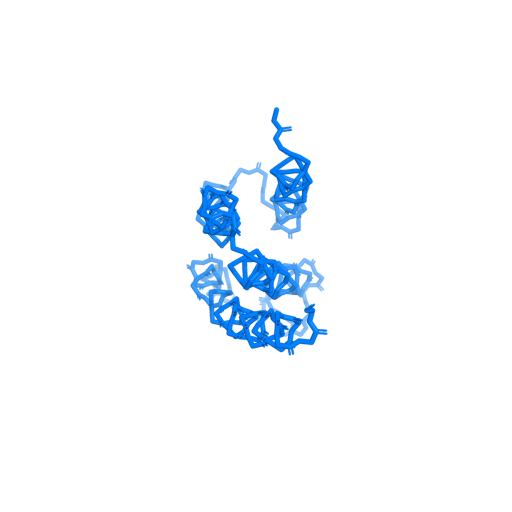 1.529 -6.218 -8.957 1.00 90.62 99 LEU A C 1
ATOM 796 O O . LEU A 1 99 ? 1.770 -6.401 -7.762 1.00 90.62 99 LEU A O 1
ATOM 800 N N . PRO A 1 100 ? 0.316 -5.799 -9.369 1.00 91.56 100 PRO A N 1
ATOM 801 C CA . PRO A 1 100 ? -0.731 -5.479 -8.407 1.00 91.56 100 PRO A CA 1
ATOM 802 C C . PRO A 1 100 ? -1.151 -6.727 -7.640 1.00 91.56 100 PRO A C 1
ATOM 804 O O . PRO A 1 100 ? -1.221 -6.677 -6.418 1.00 91.56 100 PRO A O 1
ATOM 807 N N . LEU A 1 101 ? -1.302 -7.868 -8.324 1.00 94.06 101 LEU A N 1
ATOM 808 C CA . LEU A 1 101 ? -1.585 -9.160 -7.695 1.00 94.06 101 LEU A CA 1
ATOM 809 C C . LEU A 1 101 ? -0.433 -9.606 -6.790 1.00 94.06 101 LEU A C 1
ATOM 811 O O . LEU A 1 101 ? -0.671 -10.025 -5.658 1.00 94.06 101 LEU A O 1
ATOM 815 N N . TYR A 1 102 ? 0.813 -9.449 -7.240 1.00 93.75 102 TYR A N 1
ATOM 816 C CA . TYR A 1 102 ? 1.985 -9.791 -6.432 1.00 93.75 102 TYR A CA 1
ATOM 817 C C . TYR A 1 102 ? 2.101 -8.949 -5.172 1.00 93.75 102 TYR A C 1
ATOM 819 O O . TYR A 1 102 ? 2.506 -9.482 -4.149 1.00 93.75 102 TYR A O 1
ATOM 827 N N . SER A 1 103 ? 1.695 -7.680 -5.202 1.00 95.31 103 SER A N 1
ATOM 828 C CA . SER A 1 103 ? 1.697 -6.816 -4.018 1.00 95.31 103 SER A CA 1
ATOM 829 C C . SER A 1 103 ? 0.596 -7.155 -3.001 1.00 95.31 103 SER A C 1
ATOM 831 O O . SER A 1 103 ? 0.747 -6.841 -1.819 1.00 95.31 103 SER A O 1
ATOM 833 N N . LEU A 1 104 ? -0.469 -7.863 -3.411 1.00 97.00 104 LEU A N 1
ATOM 834 C CA . LEU A 1 104 ? -1.491 -8.353 -2.477 1.00 97.00 104 LEU A CA 1
ATOM 835 C C . LEU A 1 104 ? -0.936 -9.425 -1.540 1.00 97.00 104 LEU A C 1
ATOM 837 O O . LEU A 1 104 ? -1.400 -9.526 -0.409 1.00 97.00 104 LEU A O 1
ATOM 841 N N . VAL A 1 105 ? 0.054 -10.206 -1.979 1.00 96.88 105 VAL A N 1
ATOM 842 C CA . VAL A 1 105 ? 0.678 -11.263 -1.167 1.00 96.88 105 VAL A CA 1
ATOM 843 C C . VAL A 1 105 ? 1.410 -10.690 0.059 1.00 96.88 105 VAL A C 1
ATOM 845 O O . VAL A 1 105 ? 1.024 -11.035 1.178 1.00 96.88 105 VAL A O 1
ATOM 848 N N . PRO A 1 106 ? 2.404 -9.784 -0.071 1.00 97.25 106 PRO A N 1
ATOM 849 C CA . PRO A 1 106 ? 3.016 -9.138 1.084 1.00 97.25 106 PRO A CA 1
ATOM 850 C C . PRO A 1 106 ? 2.003 -8.271 1.836 1.00 97.25 106 PRO A C 1
ATOM 852 O O . PRO A 1 106 ? 2.063 -8.217 3.061 1.00 97.25 106 PRO A O 1
ATOM 855 N N . GLY A 1 107 ? 1.029 -7.662 1.149 1.00 98.00 107 GLY A N 1
ATOM 856 C CA . GLY A 1 107 ? -0.104 -7.005 1.799 1.00 98.00 107 GLY A CA 1
ATOM 857 C C . GLY A 1 107 ? -0.846 -7.937 2.758 1.00 98.00 107 GLY A C 1
ATOM 858 O O . GLY A 1 107 ? -1.064 -7.601 3.919 1.00 98.00 107 GLY A O 1
ATOM 859 N N . PHE A 1 108 ? -1.189 -9.146 2.323 1.00 98.19 108 PHE A N 1
ATOM 860 C CA . PHE A 1 108 ? -1.852 -10.139 3.162 1.00 98.19 108 PHE A CA 1
ATOM 861 C C . PHE A 1 108 ? -0.975 -10.577 4.343 1.00 98.19 108 PHE A C 1
ATOM 863 O O . PHE A 1 108 ? -1.475 -10.701 5.461 1.00 98.19 108 PHE A O 1
ATOM 870 N N . VAL A 1 109 ? 0.338 -10.724 4.143 1.00 98.25 109 VAL A N 1
ATOM 871 C CA . VAL A 1 109 ? 1.283 -10.960 5.249 1.00 98.25 109 VAL A CA 1
ATOM 872 C C . VAL A 1 109 ? 1.218 -9.814 6.264 1.00 98.25 109 VAL A C 1
ATOM 874 O O . VAL A 1 109 ? 1.017 -10.057 7.455 1.00 98.25 109 VAL A O 1
ATOM 877 N N . GLY A 1 110 ? 1.295 -8.565 5.801 1.00 98.38 110 GLY A N 1
ATOM 878 C CA . GLY A 1 110 ? 1.152 -7.380 6.646 1.00 98.38 110 GLY A CA 1
ATOM 879 C C . GLY A 1 110 ? -0.192 -7.335 7.379 1.00 98.38 110 GLY A C 1
ATOM 880 O O . GLY A 1 110 ? -0.239 -6.985 8.557 1.00 98.38 110 GLY A O 1
ATOM 881 N N . TYR A 1 111 ? -1.277 -7.754 6.724 1.00 98.44 111 TYR A N 1
ATOM 882 C CA . TYR A 1 111 ? -2.602 -7.866 7.334 1.00 98.44 111 TYR A CA 1
ATOM 883 C C . TYR A 1 111 ? -2.608 -8.838 8.512 1.00 98.44 111 TYR A C 1
ATOM 885 O O . TYR A 1 111 ? -3.065 -8.488 9.602 1.00 98.44 111 TYR A O 1
ATOM 893 N N . VAL A 1 112 ? -2.081 -10.049 8.311 1.00 98.38 112 VAL A N 1
ATOM 894 C CA . VAL A 1 112 ? -2.011 -11.078 9.356 1.00 98.38 112 VAL A CA 1
ATOM 895 C C . VAL A 1 112 ? -1.155 -10.593 10.525 1.00 98.38 112 VAL A C 1
ATOM 897 O O . VAL A 1 112 ? -1.601 -10.671 11.670 1.00 98.38 112 VAL A O 1
ATOM 900 N N . LEU A 1 113 ? 0.022 -10.023 10.255 1.00 98.19 113 LEU A N 1
ATOM 901 C CA . LEU A 1 113 ? 0.902 -9.479 11.295 1.00 98.19 113 LEU A CA 1
ATOM 902 C C . LEU A 1 113 ? 0.235 -8.338 12.076 1.00 98.19 113 LEU A C 1
ATOM 904 O O . LEU A 1 113 ? 0.281 -8.320 13.307 1.00 98.19 113 LEU A O 1
ATOM 908 N N . GLY A 1 114 ? -0.444 -7.424 11.381 1.00 97.94 114 GLY A N 1
ATOM 909 C CA . GLY A 1 114 ? -1.202 -6.341 12.005 1.00 97.94 114 GLY A CA 1
ATOM 910 C C . GLY A 1 114 ? -2.346 -6.855 12.882 1.00 97.94 114 GLY A C 1
ATOM 911 O O . GLY A 1 114 ? -2.549 -6.352 13.989 1.00 97.94 114 GLY A O 1
ATOM 912 N N . LYS A 1 115 ? -3.044 -7.911 12.445 1.00 97.31 115 LYS A N 1
ATOM 913 C CA . LYS A 1 115 ? -4.088 -8.571 13.239 1.00 97.31 115 LYS A CA 1
ATOM 914 C C . LYS A 1 115 ? -3.527 -9.156 14.525 1.00 97.31 115 LYS A C 1
ATOM 916 O O . LYS A 1 115 ? -4.088 -8.937 15.596 1.00 97.31 115 LYS A O 1
ATOM 921 N N . TRP A 1 116 ? -2.420 -9.887 14.419 1.00 97.06 116 TRP A N 1
ATOM 922 C CA . TRP A 1 116 ? -1.733 -10.474 15.567 1.00 97.06 116 TRP A CA 1
ATOM 923 C C . TRP A 1 116 ? -1.289 -9.402 16.561 1.00 97.06 116 TRP A C 1
ATOM 925 O O . TRP A 1 116 ? -1.592 -9.515 17.748 1.00 97.06 116 TRP A O 1
ATOM 935 N N . ALA A 1 117 ? -0.660 -8.328 16.079 1.00 96.38 117 ALA A N 1
ATOM 936 C CA . ALA A 1 117 ? -0.261 -7.198 16.913 1.00 96.38 117 ALA A CA 1
ATOM 937 C C . ALA A 1 117 ? -1.460 -6.553 17.628 1.00 96.38 117 ALA A C 1
ATOM 939 O O . ALA A 1 117 ? -1.384 -6.266 18.822 1.00 96.38 117 ALA A O 1
ATOM 940 N N . GLY A 1 118 ? -2.585 -6.376 16.933 1.00 95.56 118 GLY A N 1
ATOM 941 C CA . GLY A 1 118 ? -3.786 -5.806 17.537 1.00 95.56 118 GLY A CA 1
ATOM 942 C C . GLY A 1 118 ? -4.447 -6.700 18.578 1.00 95.56 118 GLY A C 1
ATOM 943 O O . GLY A 1 118 ? -4.840 -6.201 19.627 1.00 95.56 118 GLY A O 1
ATOM 944 N N . MET A 1 119 ? -4.497 -8.015 18.352 1.00 95.75 119 MET A N 1
ATOM 945 C CA . MET A 1 119 ? -4.978 -8.956 19.372 1.00 95.75 119 MET A CA 1
ATOM 946 C C . MET A 1 119 ? -4.082 -8.949 20.619 1.00 95.75 119 MET A C 1
ATOM 948 O O . MET A 1 119 ? -4.578 -9.052 21.737 1.00 95.75 119 MET A O 1
ATOM 952 N N . LEU A 1 120 ? -2.761 -8.825 20.450 1.00 95.25 120 LEU A N 1
ATOM 953 C CA . LEU A 1 120 ? -1.828 -8.711 21.575 1.00 95.25 120 LEU A CA 1
ATOM 954 C C . LEU A 1 120 ? -1.996 -7.395 22.339 1.00 95.25 120 LEU A C 1
ATOM 956 O O . LEU A 1 120 ? -1.848 -7.390 23.558 1.00 95.25 120 LEU A O 1
ATOM 960 N N . TYR A 1 121 ? -2.296 -6.302 21.636 1.00 93.25 121 TYR A N 1
ATOM 961 C CA . TYR A 1 121 ? -2.573 -5.005 22.247 1.00 93.25 121 TYR A CA 1
ATOM 962 C C . TYR A 1 121 ? -3.842 -5.051 23.106 1.00 93.25 121 TYR A C 1
ATOM 964 O O . TYR A 1 121 ? -3.794 -4.657 24.266 1.00 93.25 121 TYR A O 1
ATOM 972 N N . GLU A 1 122 ? -4.938 -5.610 22.584 1.00 92.12 122 GLU A N 1
ATOM 973 C CA . GLU A 1 122 ? -6.197 -5.743 23.334 1.00 92.12 122 GLU A CA 1
ATOM 974 C C . GLU A 1 122 ? -6.067 -6.644 24.565 1.00 92.12 122 GLU A C 1
ATOM 976 O O . GLU A 1 122 ? -6.675 -6.367 25.585 1.00 92.12 122 GLU A O 1
ATOM 981 N N . ARG A 1 123 ? -5.240 -7.695 24.515 1.00 90.00 123 ARG A N 1
ATOM 982 C CA . ARG A 1 123 ? -4.991 -8.559 25.685 1.00 90.00 123 ARG A CA 1
ATOM 983 C C . ARG A 1 123 ? -4.242 -7.862 26.825 1.00 90.00 123 ARG A C 1
ATOM 985 O O . ARG A 1 123 ? -4.174 -8.422 27.914 1.00 90.00 123 ARG A O 1
ATOM 992 N N . ARG A 1 124 ? -3.596 -6.725 26.554 1.00 86.12 124 ARG A N 1
ATOM 993 C CA . ARG A 1 124 ? -2.787 -5.971 27.525 1.00 86.12 124 ARG A CA 1
ATOM 994 C C . ARG A 1 124 ? -3.492 -4.716 28.051 1.00 86.12 124 ARG A C 1
ATOM 996 O O . ARG A 1 124 ? -2.956 -4.114 28.978 1.00 86.12 124 ARG A O 1
ATOM 1003 N N . ALA A 1 125 ? -4.599 -4.307 27.432 1.00 75.69 125 ALA A N 1
ATOM 1004 C CA . ALA A 1 125 ? -5.401 -3.144 27.809 1.00 75.69 125 ALA A CA 1
ATOM 1005 C C . ALA A 1 125 ? -6.532 -3.554 28.758 1.00 75.69 125 ALA A C 1
ATOM 1007 O O . ALA A 1 125 ? -6.863 -2.730 29.636 1.00 75.69 125 ALA A O 1
#

Radius of gyration: 16.04 Å; Cα contacts (8 Å, |Δi|>4): 143; chains: 1; bounding box: 37×24×52 Å

Secondary structure (DSSP, 8-state):
--HHHHHHHHHHHHHHHHHHHHHT-SS-TTHHHHTHHHHHHHHHHHHHHHTT-HHHHHHHHHHHHHHHHHHHHHHHHHHTTGGGTTTS-TTGGGHHHHHHHHHHHHHHHHHHHHHHHHHHHHTT-

Sequence (125 aa):
MNKHRKTALFILVATAALLYFLAGILFNPFIFWTSLPLYISYLLINSAIKSNSTPGLLSAYGFMAFSIVFSIFYHITWYIDWQGTKTGSSTSALIFVWLPLYSLVPGFVGYVLGKWAGMLYERRA

Foldseek 3Di:
DDPLLVVLVVVLVVLLVLLVVLQVDPDDPCSVVLSVLSVVLNVQCVVCVVVVAQLSNLLSVQLNVQLSVQSNVLSNCCSVCPVVCPNPDPCSVCCSVCSNVVSNVSSNVRNVVSNVVSVVVVVVD

Nearest PDB structures (foldseek):
  2uui-assembly1_A-2  TM=3.832E-01  e=1.238E+00  Homo sapiens
  2uui-assembly1_A-3  TM=3.832E-01  e=1.238E+00  Homo sapiens
  4jc7-assembly1_A  TM=3.833E-01  e=1.582E+00  Homo sapiens
  4j7t-assembly1_A  TM=3.784E-01  e=1.832E+00  Homo sapiens
  1yo7-assembly2_B  TM=3.060E-01  e=2.021E+00  Escherichia coli

Mean predicted aligned error: 4.04 Å